Protein AF-A0A154MPA8-F1 (afdb_monomer)

Solvent-accessible surface area (backbone atoms only — not comparable to full-atom values): 5097 Å² total; per-residue (Å²): 128,69,65,65,57,51,54,50,48,52,53,49,54,56,51,61,66,25,43,38,98,86,71,44,73,29,69,67,56,36,70,68,33,49,51,33,40,55,52,22,18,53,53,37,10,68,53,54,75,49,53,56,69,56,24,42,48,52,49,48,53,49,16,59,75,67,76,41,56,54,41,62,49,15,47,34,35,68,72,62,77,47,85,65,71,61,90,72,78,87,128

Organism: NCBI:txid546365

Structure (mmCIF, N/CA/C/O backbone):
data_AF-A0A154MPA8-F1
#
_entry.id   AF-A0A154MPA8-F1
#
loop_
_atom_site.group_PDB
_atom_site.id
_atom_site.type_symbol
_atom_site.label_atom_id
_atom_site.label_alt_id
_atom_site.label_comp_id
_atom_site.label_asym_id
_atom_site.label_entity_id
_atom_site.label_seq_id
_atom_site.pdbx_PDB_ins_code
_atom_site.Cartn_x
_atom_site.Cartn_y
_atom_site.Cartn_z
_atom_site.occupancy
_atom_site.B_iso_or_equiv
_atom_site.auth_seq_id
_atom_site.auth_comp_id
_atom_site.auth_asym_id
_atom_site.auth_atom_id
_atom_site.pdbx_PDB_model_num
ATOM 1 N N . MET A 1 1 ? 11.876 19.237 -35.229 1.00 51.47 1 MET A N 1
ATOM 2 C CA . MET A 1 1 ? 11.184 18.099 -34.582 1.00 51.47 1 MET A CA 1
ATOM 3 C C . MET A 1 1 ? 11.586 18.007 -33.104 1.00 51.47 1 MET A C 1
ATOM 5 O O . MET A 1 1 ? 12.418 17.185 -32.752 1.00 51.47 1 MET A O 1
ATOM 9 N N . ALA A 1 2 ? 11.050 18.872 -32.235 1.00 65.19 2 ALA A N 1
ATOM 10 C CA . ALA A 1 2 ? 11.427 18.923 -30.810 1.00 65.19 2 ALA A CA 1
ATOM 11 C C . ALA A 1 2 ? 10.724 17.854 -29.940 1.00 65.19 2 ALA A C 1
ATOM 13 O O . ALA A 1 2 ? 11.242 17.463 -28.897 1.00 65.19 2 ALA A O 1
ATOM 14 N N . PHE A 1 3 ? 9.579 17.328 -30.393 1.00 61.03 3 PHE A N 1
ATOM 15 C CA . PHE A 1 3 ? 8.787 16.343 -29.646 1.00 61.03 3 PHE A CA 1
ATOM 16 C C . PHE A 1 3 ? 9.492 14.991 -29.458 1.00 61.03 3 PHE A C 1
ATOM 18 O O . PHE A 1 3 ? 9.421 14.417 -28.376 1.00 61.03 3 PHE A O 1
ATOM 25 N N . ALA A 1 4 ? 10.226 14.506 -30.466 1.00 75.06 4 ALA A N 1
ATOM 26 C CA . ALA A 1 4 ? 10.927 13.221 -30.383 1.00 75.06 4 ALA A CA 1
ATOM 27 C C . ALA A 1 4 ? 12.056 13.232 -29.336 1.00 75.06 4 ALA A C 1
ATOM 29 O O . ALA A 1 4 ? 12.257 12.252 -28.626 1.00 75.06 4 ALA A O 1
ATOM 30 N N . GLN A 1 5 ? 12.761 14.358 -29.190 1.00 66.94 5 GLN A N 1
ATOM 31 C CA . GLN A 1 5 ? 13.811 14.500 -28.179 1.00 66.94 5 GLN A CA 1
ATOM 32 C C . GLN A 1 5 ? 13.246 14.628 -26.766 1.00 66.94 5 GLN A C 1
ATOM 34 O O . GLN A 1 5 ? 13.859 14.129 -25.828 1.00 66.94 5 GLN A O 1
ATOM 39 N N . LEU A 1 6 ? 12.087 15.273 -26.604 1.00 74.25 6 LEU A N 1
ATOM 40 C CA . LEU A 1 6 ? 11.435 15.365 -25.301 1.00 74.25 6 LEU A CA 1
ATOM 41 C C . LEU A 1 6 ? 10.910 13.995 -24.856 1.00 74.25 6 LEU A C 1
ATOM 43 O O . LEU A 1 6 ? 11.147 13.601 -23.721 1.00 74.25 6 LEU A O 1
ATOM 47 N N . ALA A 1 7 ? 10.287 13.238 -25.765 1.00 74.62 7 ALA A N 1
ATOM 48 C CA . ALA A 1 7 ? 9.849 11.869 -25.496 1.00 74.62 7 ALA A CA 1
ATOM 49 C C . ALA A 1 7 ? 11.027 10.943 -25.149 1.00 74.62 7 ALA A C 1
ATOM 51 O O . ALA A 1 7 ? 10.943 10.187 -24.187 1.00 74.62 7 ALA A O 1
ATOM 52 N N . LEU A 1 8 ? 12.149 11.049 -25.872 1.00 74.88 8 LEU A N 1
ATOM 53 C CA . LEU A 1 8 ? 13.361 10.281 -25.578 1.00 74.88 8 LEU A CA 1
ATOM 54 C C . LEU A 1 8 ? 13.978 10.671 -24.229 1.00 74.88 8 LEU A C 1
ATOM 56 O O . LEU A 1 8 ? 14.417 9.798 -23.493 1.00 74.88 8 LEU A O 1
ATOM 60 N N . ARG A 1 9 ? 13.993 11.963 -23.881 1.00 74.06 9 ARG A N 1
ATOM 61 C CA . ARG A 1 9 ? 14.481 12.420 -22.573 1.00 74.06 9 ARG A CA 1
ATOM 62 C C . ARG A 1 9 ? 13.593 11.943 -21.437 1.00 74.06 9 ARG A C 1
ATOM 64 O O . ARG A 1 9 ? 14.139 11.456 -20.466 1.00 74.06 9 ARG A O 1
ATOM 71 N N . MET A 1 10 ? 12.269 12.009 -21.579 1.00 73.25 10 MET A N 1
ATOM 72 C CA . MET A 1 10 ? 11.348 11.469 -20.574 1.00 73.25 10 MET A CA 1
ATOM 73 C C . MET A 1 10 ? 11.526 9.960 -20.410 1.00 73.25 10 MET A C 1
ATOM 75 O O . MET A 1 10 ? 11.592 9.476 -19.290 1.00 73.25 10 MET A O 1
ATOM 79 N N . LEU A 1 11 ? 11.688 9.226 -21.513 1.00 74.38 11 LEU A N 1
ATOM 80 C CA . LEU A 1 11 ? 11.961 7.793 -21.465 1.00 74.38 11 LEU A CA 1
ATOM 81 C C . LEU A 1 11 ? 13.299 7.493 -20.763 1.00 74.38 11 LEU A C 1
ATOM 83 O O . LEU A 1 11 ? 13.372 6.587 -19.942 1.00 74.38 11 LEU A O 1
ATOM 87 N N . LEU A 1 12 ? 14.352 8.265 -21.044 1.00 70.19 12 LEU A N 1
ATOM 88 C CA . LEU A 1 12 ? 15.670 8.094 -20.425 1.00 70.19 12 LEU A CA 1
ATOM 89 C C . LEU A 1 12 ? 15.709 8.516 -18.947 1.00 70.19 12 LEU A C 1
ATOM 91 O O . LEU A 1 12 ? 16.376 7.841 -18.170 1.00 70.19 12 LEU A O 1
ATOM 95 N N . ASP A 1 13 ? 14.996 9.572 -18.550 1.00 67.38 13 ASP A N 1
ATOM 96 C CA . ASP A 1 13 ? 14.873 10.004 -17.146 1.00 67.38 13 ASP A CA 1
ATOM 97 C C . ASP A 1 13 ? 14.084 8.975 -16.324 1.00 67.38 13 ASP A C 1
ATOM 99 O O . ASP A 1 13 ? 14.494 8.600 -15.225 1.00 67.38 13 ASP A O 1
ATOM 103 N N . GLU A 1 14 ? 13.003 8.434 -16.899 1.00 63.84 14 GLU A N 1
ATOM 104 C CA . GLU A 1 14 ? 12.266 7.299 -16.335 1.00 63.84 14 GLU A CA 1
ATOM 105 C C . GLU A 1 14 ? 13.194 6.087 -16.157 1.00 63.84 14 GLU A C 1
ATOM 107 O O . GLU A 1 14 ? 13.214 5.480 -15.089 1.00 63.84 14 GLU A O 1
ATOM 112 N N . HIS A 1 15 ? 14.026 5.757 -17.155 1.00 58.06 15 HIS A N 1
ATOM 113 C CA . HIS A 1 15 ? 14.995 4.657 -17.062 1.00 58.06 15 HIS A CA 1
ATOM 114 C C . HIS A 1 15 ? 16.132 4.915 -16.066 1.00 58.06 15 HIS A C 1
ATOM 116 O O . HIS A 1 15 ? 16.592 3.974 -15.417 1.00 58.06 15 HIS A O 1
ATOM 122 N N . ALA A 1 16 ? 16.571 6.163 -15.894 1.00 60.69 16 ALA A N 1
ATOM 123 C CA . ALA A 1 16 ? 17.587 6.526 -14.909 1.00 60.69 16 ALA A CA 1
ATOM 124 C C . ALA A 1 16 ? 17.095 6.292 -13.469 1.00 60.69 16 ALA A C 1
ATOM 126 O O . ALA A 1 16 ? 17.882 5.910 -12.603 1.00 60.69 16 ALA A O 1
ATOM 127 N N . GLY A 1 17 ? 15.785 6.417 -13.221 1.00 58.69 17 GLY A N 1
ATOM 128 C CA . GLY A 1 17 ? 15.148 6.036 -11.954 1.00 58.69 17 GLY A CA 1
ATOM 129 C C . GLY A 1 17 ? 15.001 4.522 -11.728 1.00 58.69 17 GLY A C 1
ATOM 130 O O . GLY A 1 17 ? 14.721 4.091 -10.604 1.00 58.69 17 GLY A O 1
ATOM 131 N N . MET A 1 18 ? 15.206 3.706 -12.771 1.00 59.75 18 MET A N 1
ATOM 132 C CA . MET A 1 18 ? 15.071 2.243 -12.751 1.00 59.75 18 MET A CA 1
ATOM 133 C C . MET A 1 18 ? 16.387 1.506 -12.480 1.00 59.75 18 MET A C 1
ATOM 135 O O . MET A 1 18 ? 16.398 0.282 -12.557 1.00 59.75 18 MET A O 1
ATOM 139 N N . LEU A 1 19 ? 17.490 2.189 -12.170 1.00 55.97 19 LEU A N 1
ATOM 140 C CA . LEU A 1 19 ? 18.765 1.552 -11.830 1.00 55.97 19 LEU A CA 1
ATOM 141 C C . LEU A 1 19 ? 19.032 1.691 -10.327 1.00 55.97 19 LEU A C 1
ATOM 143 O O . LEU A 1 19 ? 18.956 2.777 -9.755 1.00 55.97 19 LEU A O 1
ATOM 147 N N . SER A 1 20 ? 19.334 0.574 -9.673 1.00 61.16 20 SER A N 1
ATOM 148 C CA . SER A 1 20 ? 19.956 0.576 -8.350 1.00 61.16 20 SER A CA 1
ATOM 149 C C . SER A 1 20 ? 21.352 1.213 -8.437 1.00 61.16 20 SER A C 1
ATOM 151 O O . SER A 1 20 ? 21.944 1.215 -9.518 1.00 61.16 20 SER A O 1
ATOM 153 N N . PRO A 1 21 ? 21.919 1.719 -7.324 1.00 61.50 21 PRO A N 1
ATOM 154 C CA . PRO A 1 21 ? 23.265 2.310 -7.310 1.00 61.50 21 PRO A CA 1
ATOM 155 C C . PRO A 1 21 ? 24.353 1.379 -7.877 1.00 61.50 21 PRO A C 1
ATOM 157 O O . PRO A 1 21 ? 25.346 1.859 -8.410 1.00 61.50 21 PRO A O 1
ATOM 160 N N . ASP A 1 22 ? 24.117 0.065 -7.847 1.00 69.06 22 ASP A N 1
ATOM 161 C CA . ASP A 1 22 ? 25.012 -0.965 -8.386 1.00 69.06 22 ASP A CA 1
ATOM 162 C C . ASP A 1 22 ? 24.762 -1.297 -9.876 1.00 69.06 22 ASP A C 1
ATOM 164 O O . ASP A 1 22 ? 25.259 -2.297 -10.390 1.00 69.06 22 ASP A O 1
ATOM 168 N N . GLY A 1 23 ? 23.950 -0.508 -10.588 1.00 61.72 23 GLY A N 1
ATOM 169 C CA . GLY A 1 23 ? 23.664 -0.687 -12.020 1.00 61.72 23 GLY A CA 1
ATOM 170 C C . GLY A 1 23 ? 22.693 -1.826 -12.358 1.00 61.72 23 GLY A C 1
ATOM 171 O O . GLY A 1 23 ? 22.393 -2.054 -13.529 1.00 61.72 23 GLY A O 1
ATOM 172 N N . ALA A 1 24 ? 22.170 -2.535 -11.356 1.00 64.00 24 ALA A N 1
ATOM 173 C CA . ALA A 1 24 ? 21.116 -3.524 -11.549 1.00 64.00 24 ALA A CA 1
ATOM 174 C C . ALA A 1 24 ? 19.753 -2.840 -11.768 1.00 64.00 24 ALA A C 1
ATOM 176 O O . ALA A 1 24 ? 19.485 -1.814 -11.136 1.00 64.00 24 ALA A O 1
ATOM 177 N N . PRO A 1 25 ? 18.851 -3.408 -12.589 1.00 62.22 25 PRO A N 1
ATOM 178 C CA . PRO A 1 25 ? 17.482 -2.928 -12.677 1.00 62.22 25 PRO A CA 1
ATOM 179 C C . PRO A 1 25 ? 16.842 -2.949 -11.288 1.00 62.22 25 PRO A C 1
ATOM 181 O O . PRO A 1 25 ? 16.766 -3.989 -10.631 1.00 62.22 25 PRO A O 1
ATOM 184 N N . ARG A 1 26 ? 16.361 -1.800 -10.832 1.00 63.25 26 ARG A N 1
ATOM 185 C CA . ARG A 1 26 ? 15.541 -1.657 -9.641 1.00 63.25 26 ARG A CA 1
ATOM 186 C C . ARG A 1 26 ? 14.175 -2.245 -9.966 1.00 63.25 26 ARG A C 1
ATOM 188 O O . ARG A 1 26 ? 13.267 -1.541 -10.395 1.00 63.25 26 ARG A O 1
ATOM 195 N N . ILE A 1 27 ? 14.054 -3.559 -9.786 1.00 63.72 27 ILE A N 1
ATOM 196 C CA . ILE A 1 27 ? 12.843 -4.336 -10.084 1.00 63.72 27 ILE A CA 1
ATOM 197 C C . ILE A 1 27 ? 11.607 -3.681 -9.439 1.00 63.72 27 ILE A C 1
ATOM 199 O O . ILE A 1 27 ? 10.564 -3.574 -10.078 1.00 63.72 27 ILE A O 1
ATOM 203 N N .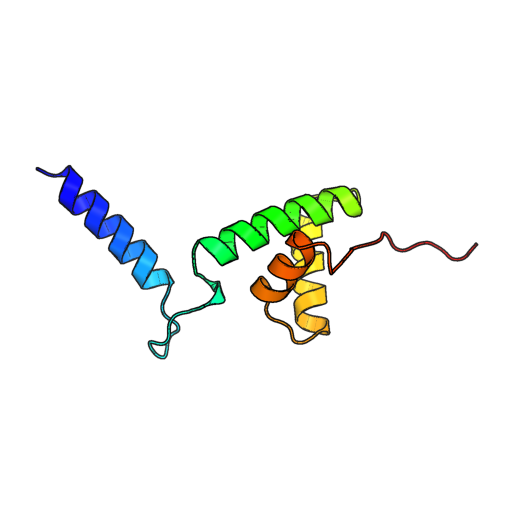 ASP A 1 28 ? 11.756 -3.136 -8.228 1.00 64.62 28 ASP A N 1
ATOM 204 C CA . ASP A 1 28 ? 10.695 -2.432 -7.493 1.00 64.62 28 ASP A CA 1
ATOM 205 C C . ASP A 1 28 ? 10.240 -1.100 -8.113 1.00 64.62 28 ASP A C 1
ATOM 207 O O . ASP A 1 28 ? 9.140 -0.635 -7.825 1.00 64.62 28 ASP A O 1
ATOM 211 N N . ALA A 1 29 ? 11.072 -0.467 -8.942 1.00 62.94 29 ALA A N 1
ATOM 212 C CA . ALA A 1 29 ? 10.769 0.808 -9.593 1.00 62.94 29 ALA A CA 1
ATOM 213 C C . ALA A 1 29 ? 10.201 0.639 -11.007 1.00 62.94 29 ALA A C 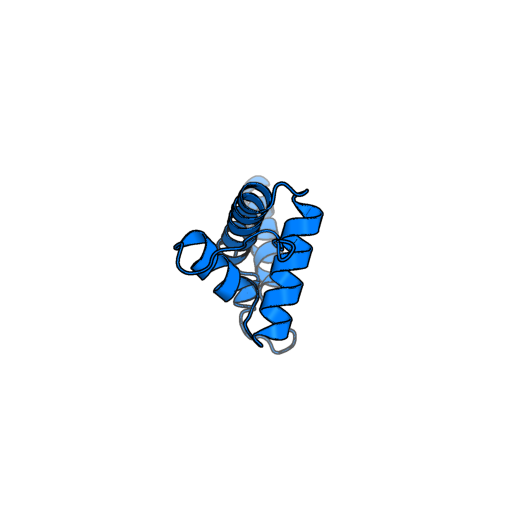1
ATOM 215 O O . ALA A 1 29 ? 9.915 1.632 -11.673 1.00 62.94 29 ALA A O 1
ATOM 216 N N . LEU A 1 30 ? 10.016 -0.599 -11.478 1.00 69.44 30 LEU A N 1
ATOM 217 C CA . LEU A 1 30 ? 9.388 -0.824 -12.774 1.00 69.44 30 LEU A CA 1
ATOM 218 C C . LEU A 1 30 ? 7.953 -0.258 -12.766 1.00 69.44 30 LEU A C 1
ATOM 220 O O . LEU A 1 30 ? 7.229 -0.448 -11.780 1.00 69.44 30 LEU A O 1
ATOM 224 N N . PRO A 1 31 ? 7.493 0.368 -13.867 1.00 73.56 31 PRO A N 1
ATOM 225 C CA . PRO A 1 31 ? 6.180 1.015 -13.927 1.00 73.56 31 PRO A CA 1
ATOM 226 C C . PRO A 1 31 ? 5.015 0.110 -13.503 1.00 73.56 31 PRO A C 1
ATOM 228 O O . PRO A 1 31 ? 4.097 0.555 -12.818 1.00 73.56 31 PRO A O 1
ATOM 231 N N . LEU A 1 32 ? 5.077 -1.183 -13.847 1.00 76.12 32 LEU A N 1
ATOM 232 C CA . LEU A 1 32 ? 4.067 -2.171 -13.457 1.00 76.12 32 LEU A CA 1
ATOM 233 C C . LEU A 1 32 ? 4.027 -2.423 -11.943 1.00 76.12 32 LEU A C 1
ATOM 235 O O . LEU A 1 32 ? 2.939 -2.505 -11.377 1.00 76.12 32 LEU A O 1
ATOM 239 N N . HIS A 1 33 ? 5.179 -2.500 -11.273 1.00 78.12 33 HIS A N 1
ATOM 240 C CA . HIS A 1 33 ? 5.229 -2.672 -9.819 1.00 78.12 33 HIS A CA 1
ATOM 241 C C . HIS A 1 33 ? 4.716 -1.422 -9.104 1.00 78.12 33 HIS A C 1
ATOM 243 O O . HIS A 1 33 ? 3.906 -1.531 -8.184 1.00 78.12 33 HIS A O 1
ATOM 249 N N . SER A 1 34 ? 5.093 -0.232 -9.579 1.00 82.94 34 SER A N 1
ATOM 250 C CA . SER A 1 34 ? 4.562 1.034 -9.058 1.00 82.94 34 SER A CA 1
ATOM 251 C C . SER A 1 34 ? 3.033 1.114 -9.203 1.00 82.94 34 SER A C 1
ATOM 253 O O . SER A 1 34 ? 2.324 1.424 -8.237 1.00 82.94 34 SER A O 1
ATOM 255 N N . ALA A 1 35 ? 2.499 0.718 -10.365 1.00 88.44 35 ALA A N 1
ATOM 256 C CA . ALA A 1 35 ? 1.059 0.641 -10.609 1.00 88.44 35 ALA A CA 1
ATOM 257 C C . ALA A 1 35 ? 0.358 -0.359 -9.672 1.00 88.44 35 ALA A C 1
ATOM 259 O O . ALA A 1 35 ? -0.681 -0.038 -9.089 1.00 88.44 35 ALA A O 1
ATOM 260 N N . GLN A 1 36 ? 0.939 -1.544 -9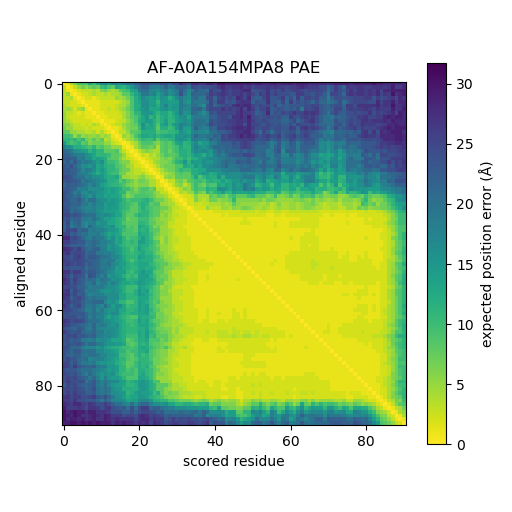.461 1.00 94.44 36 GLN A N 1
ATOM 261 C CA . GLN A 1 36 ? 0.402 -2.539 -8.528 1.00 94.44 36 GLN A CA 1
ATOM 262 C C . GLN A 1 36 ? 0.425 -2.052 -7.079 1.00 94.44 36 GLN A C 1
ATOM 264 O O . GLN A 1 36 ? -0.532 -2.296 -6.350 1.00 94.44 36 GLN A O 1
ATOM 269 N N . VAL A 1 37 ? 1.459 -1.322 -6.651 1.00 96.00 37 VAL A N 1
ATOM 270 C CA . VAL A 1 37 ? 1.507 -0.718 -5.308 1.00 96.00 37 VAL A CA 1
ATOM 271 C C . VAL A 1 37 ? 0.368 0.283 -5.123 1.00 96.00 37 VAL A C 1
ATOM 273 O O . VAL A 1 37 ? -0.290 0.272 -4.081 1.00 96.00 37 VAL A O 1
ATOM 276 N N . HIS A 1 38 ? 0.076 1.112 -6.127 1.00 95.75 38 HIS A N 1
ATOM 277 C CA . HIS A 1 38 ? -1.060 2.039 -6.078 1.00 95.75 38 HIS A CA 1
ATOM 278 C C . HIS A 1 38 ? -2.407 1.302 -6.054 1.00 95.75 38 HIS A C 1
ATOM 280 O O . HIS A 1 38 ? -3.272 1.623 -5.236 1.00 95.75 38 HIS A O 1
ATOM 286 N N . GLN A 1 39 ? -2.574 0.263 -6.875 1.00 97.56 39 GLN A N 1
ATOM 287 C CA . GLN A 1 39 ? -3.795 -0.544 -6.899 1.00 97.56 39 GLN A CA 1
ATOM 288 C C . GLN A 1 39 ? -4.022 -1.281 -5.573 1.00 97.56 39 GLN A C 1
ATOM 290 O O . GLN A 1 39 ? -5.112 -1.214 -5.002 1.00 97.56 39 GLN A O 1
ATOM 295 N N . ALA A 1 40 ? -2.987 -1.939 -5.050 1.00 98.38 40 ALA A N 1
ATOM 296 C CA . ALA A 1 40 ? -3.026 -2.605 -3.756 1.00 98.38 40 ALA A CA 1
ATOM 297 C C . ALA A 1 40 ? -3.362 -1.616 -2.637 1.00 98.38 40 ALA A C 1
ATOM 299 O O . ALA A 1 40 ? -4.178 -1.932 -1.777 1.00 98.38 40 ALA A O 1
ATOM 300 N N . THR A 1 41 ? -2.802 -0.402 -2.674 1.00 98.19 41 THR A N 1
ATOM 301 C CA . THR A 1 41 ? -3.117 0.658 -1.702 1.00 98.19 41 THR A CA 1
ATOM 302 C C . THR A 1 41 ? -4.609 0.993 -1.709 1.00 98.19 41 THR A C 1
ATOM 304 O O . THR A 1 41 ? -5.225 1.044 -0.644 1.00 98.19 41 THR A O 1
ATOM 307 N N . GLY A 1 42 ? -5.221 1.144 -2.888 1.00 97.69 42 GLY A N 1
ATOM 308 C CA . GLY A 1 42 ? -6.668 1.348 -3.012 1.00 97.69 42 GLY A CA 1
ATOM 309 C C . GLY A 1 42 ? -7.485 0.162 -2.486 1.00 97.69 42 GLY A C 1
ATOM 310 O O . GLY A 1 42 ? -8.449 0.349 -1.745 1.00 97.69 42 GLY A O 1
ATOM 311 N N . MET A 1 43 ? -7.070 -1.070 -2.799 1.00 98.31 43 MET A N 1
ATOM 312 C CA . MET A 1 43 ? -7.735 -2.283 -2.306 1.00 98.31 43 MET A CA 1
ATOM 313 C C . MET A 1 43 ? -7.669 -2.406 -0.782 1.00 98.31 43 MET A C 1
ATOM 315 O O . MET A 1 43 ? -8.669 -2.755 -0.160 1.00 98.31 4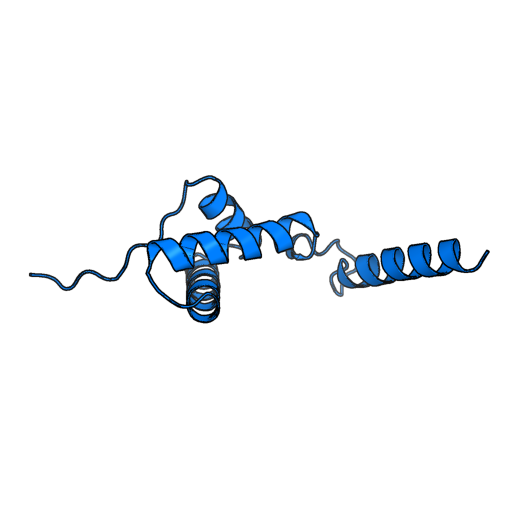3 MET A O 1
ATOM 319 N N . VAL A 1 44 ? -6.519 -2.115 -0.174 1.00 98.12 44 VAL A N 1
ATOM 320 C CA . VAL A 1 44 ? -6.334 -2.168 1.285 1.00 98.12 44 VAL A CA 1
ATOM 321 C C . VAL A 1 44 ? -7.101 -1.047 1.976 1.00 98.12 44 VAL A C 1
ATOM 323 O O . VAL A 1 44 ? -7.739 -1.296 2.995 1.00 98.12 44 VAL A O 1
ATOM 326 N N . SER A 1 45 ? -7.113 0.157 1.400 1.00 97.94 45 SER A N 1
ATOM 327 C CA . SER A 1 45 ? -7.931 1.273 1.890 1.00 97.94 45 SER A CA 1
ATOM 328 C C . SER A 1 45 ? -9.409 0.884 1.962 1.00 97.94 45 SER A C 1
ATOM 330 O O . SER A 1 45 ? -10.025 1.043 3.014 1.00 97.94 45 SER A O 1
ATOM 332 N N . ALA A 1 46 ? -9.948 0.265 0.907 1.00 96.81 46 ALA A N 1
ATOM 333 C CA . ALA A 1 46 ? -11.325 -0.223 0.895 1.00 96.81 46 ALA A CA 1
ATOM 334 C C . ALA A 1 46 ? -11.572 -1.381 1.883 1.00 96.81 46 ALA A C 1
ATOM 336 O O . ALA A 1 46 ? -12.630 -1.439 2.500 1.00 96.81 46 ALA A O 1
ATOM 337 N N . GLN A 1 47 ? -10.610 -2.296 2.051 1.00 95.88 47 GLN A N 1
ATOM 338 C CA . GLN A 1 47 ? -10.725 -3.430 2.981 1.00 95.88 47 GLN A CA 1
ATOM 339 C C . GLN A 1 47 ? -10.735 -2.998 4.452 1.00 95.88 47 GLN A C 1
ATOM 341 O O . GLN A 1 47 ? -11.425 -3.608 5.265 1.00 95.88 47 GLN A O 1
ATOM 346 N N . LEU A 1 48 ? -9.954 -1.973 4.793 1.00 95.62 48 LEU A N 1
ATOM 347 C CA . LEU A 1 48 ? -9.786 -1.500 6.167 1.00 95.62 48 LEU A CA 1
ATOM 348 C C . LEU A 1 48 ? -10.683 -0.306 6.518 1.00 95.62 48 LEU A C 1
ATOM 350 O O . LEU A 1 48 ? -10.833 -0.003 7.697 1.00 95.62 48 LEU A O 1
ATOM 354 N N . GLY A 1 49 ? -11.251 0.387 5.527 1.00 95.31 49 GLY A N 1
ATOM 355 C CA . GLY A 1 49 ? -12.009 1.622 5.746 1.00 95.31 49 GLY A CA 1
ATOM 356 C C . GLY A 1 49 ? -11.134 2.805 6.178 1.00 95.31 49 GLY A C 1
ATOM 357 O O . GLY A 1 49 ? -11.588 3.659 6.932 1.00 95.31 49 GLY A O 1
ATOM 358 N N . VAL A 1 50 ? -9.875 2.851 5.728 1.00 96.69 50 VAL A N 1
ATOM 359 C CA . VAL A 1 50 ? -8.882 3.877 6.113 1.00 96.69 50 VAL A CA 1
ATOM 360 C C . VAL A 1 50 ? -8.414 4.692 4.912 1.00 96.69 50 VAL A C 1
ATOM 362 O O . VAL A 1 50 ? -8.673 4.334 3.762 1.00 96.69 50 VAL A O 1
ATOM 365 N N . SER A 1 51 ? -7.682 5.780 5.158 1.00 96.94 51 SER A N 1
ATOM 366 C CA . SER A 1 51 ? -7.122 6.599 4.082 1.00 96.94 51 SER A CA 1
ATOM 367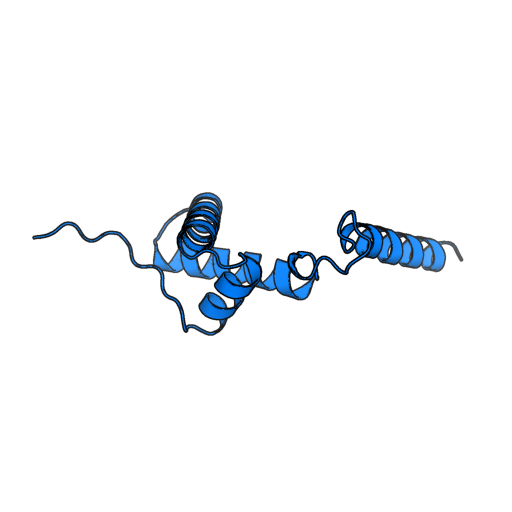 C C . SER A 1 51 ? -6.109 5.820 3.228 1.00 96.94 51 SER A C 1
ATOM 369 O O . SER A 1 51 ? -5.449 4.894 3.702 1.00 96.94 51 SER A O 1
ATOM 371 N N . ALA A 1 52 ? -5.917 6.223 1.968 1.00 95.25 52 ALA A N 1
ATOM 372 C CA . ALA A 1 52 ? -4.886 5.631 1.107 1.00 95.25 52 ALA A CA 1
ATOM 373 C C . ALA A 1 52 ? -3.469 5.776 1.701 1.00 95.25 52 ALA A C 1
ATOM 375 O O . ALA A 1 52 ? -2.627 4.896 1.529 1.00 95.25 52 ALA A O 1
ATOM 376 N N . ARG A 1 53 ? -3.211 6.863 2.443 1.00 96.25 53 ARG A N 1
ATOM 377 C CA . ARG A 1 53 ? -1.942 7.075 3.151 1.00 96.25 53 ARG A CA 1
ATOM 378 C C . ARG A 1 53 ? -1.725 6.009 4.223 1.00 96.25 53 ARG A C 1
ATOM 380 O O . ARG A 1 53 ? -0.645 5.422 4.273 1.00 96.25 53 ARG A O 1
ATOM 387 N N . ASP A 1 54 ? -2.742 5.749 5.040 1.00 95.94 54 ASP A N 1
ATOM 388 C CA . ASP A 1 54 ? -2.663 4.758 6.117 1.00 95.94 54 ASP A CA 1
ATOM 389 C C . ASP A 1 54 ? -2.600 3.338 5.550 1.00 95.94 54 ASP A C 1
ATOM 391 O O . ASP A 1 54 ? -1.790 2.533 5.998 1.00 95.94 54 ASP A O 1
ATOM 395 N N . ALA A 1 55 ? -3.350 3.054 4.484 1.00 97.69 55 ALA A N 1
ATOM 396 C CA . ALA A 1 55 ? -3.280 1.783 3.768 1.00 97.69 55 ALA A CA 1
ATOM 397 C C . ALA A 1 55 ? -1.878 1.505 3.195 1.00 97.69 55 ALA A C 1
ATOM 399 O O . ALA A 1 55 ? -1.359 0.395 3.331 1.00 97.69 55 ALA A O 1
ATOM 400 N N . LEU A 1 56 ? -1.226 2.510 2.596 1.00 96.81 56 LEU A N 1
ATOM 401 C CA . LEU A 1 56 ? 0.153 2.386 2.114 1.00 96.81 56 LEU A CA 1
ATOM 402 C C . LEU A 1 56 ? 1.137 2.174 3.272 1.00 96.81 56 LEU A C 1
ATOM 404 O O . LEU A 1 56 ? 2.087 1.398 3.140 1.00 96.81 56 LEU A O 1
ATOM 408 N N . ALA A 1 57 ? 0.917 2.836 4.410 1.00 96.75 57 ALA A N 1
ATOM 409 C CA . ALA A 1 57 ? 1.708 2.607 5.615 1.00 96.75 57 ALA A CA 1
ATOM 410 C C . ALA A 1 57 ? 1.539 1.166 6.125 1.00 96.75 57 ALA A C 1
ATOM 412 O O . ALA A 1 57 ? 2.540 0.510 6.407 1.00 96.75 57 ALA A O 1
ATOM 413 N N . SER A 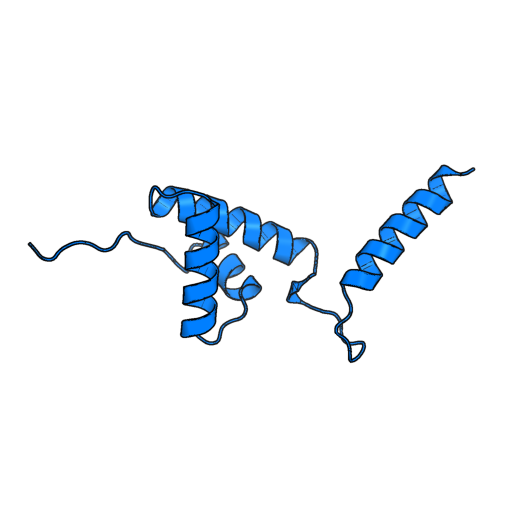1 58 ? 0.315 0.630 6.150 1.00 97.38 58 SER A N 1
ATOM 414 C CA . SER A 1 58 ? 0.047 -0.768 6.514 1.00 97.38 58 SER A CA 1
ATOM 415 C C . SER A 1 58 ? 0.696 -1.763 5.550 1.00 97.38 58 SER A C 1
ATOM 417 O O . SER A 1 58 ? 1.283 -2.748 5.997 1.00 97.38 58 SER A O 1
ATOM 419 N N . LEU A 1 59 ? 0.648 -1.507 4.238 1.00 97.25 59 LEU A N 1
ATOM 420 C CA . LEU A 1 59 ? 1.344 -2.323 3.236 1.00 97.25 59 LEU A CA 1
ATOM 421 C C . LEU A 1 59 ? 2.856 -2.344 3.482 1.00 97.25 59 LEU A C 1
ATOM 423 O O . LEU A 1 59 ? 3.457 -3.415 3.486 1.00 97.25 59 LEU A O 1
ATOM 427 N N . ARG A 1 60 ? 3.471 -1.182 3.731 1.00 96.75 60 ARG A N 1
ATOM 428 C CA . ARG A 1 60 ? 4.907 -1.079 4.041 1.00 96.75 60 ARG A CA 1
ATOM 429 C C . ARG A 1 60 ? 5.270 -1.787 5.341 1.00 96.75 60 ARG A C 1
ATOM 431 O O . ARG A 1 60 ? 6.249 -2.524 5.365 1.00 96.75 60 ARG A O 1
ATOM 438 N N . ALA A 1 61 ? 4.475 -1.592 6.390 1.00 96.62 61 ALA A N 1
ATOM 439 C CA . ALA A 1 61 ? 4.692 -2.230 7.683 1.00 96.62 61 ALA A CA 1
ATOM 440 C C . ALA A 1 61 ? 4.638 -3.759 7.567 1.00 96.62 61 ALA A C 1
ATOM 442 O O . ALA A 1 61 ? 5.524 -4.447 8.068 1.00 96.62 61 ALA A O 1
ATOM 443 N N . ARG A 1 62 ? 3.645 -4.292 6.845 1.00 96.94 62 ARG A N 1
ATOM 444 C CA . ARG A 1 62 ? 3.513 -5.734 6.617 1.00 96.94 62 ARG A CA 1
ATOM 445 C C . ARG A 1 62 ? 4.633 -6.291 5.743 1.00 96.94 62 ARG A C 1
ATOM 447 O O . ARG A 1 62 ? 5.206 -7.312 6.095 1.00 96.94 62 ARG A O 1
ATOM 454 N N . ALA A 1 63 ? 4.976 -5.612 4.648 1.00 95.88 63 ALA A N 1
ATOM 455 C CA . ALA A 1 63 ? 6.087 -6.002 3.779 1.00 95.88 63 ALA A CA 1
ATOM 456 C C . ALA A 1 63 ? 7.402 -6.100 4.570 1.00 95.88 63 ALA A C 1
ATOM 458 O O . ALA A 1 63 ? 8.120 -7.091 4.466 1.00 95.88 63 ALA A O 1
ATOM 459 N N . PHE A 1 64 ? 7.667 -5.112 5.429 1.00 92.62 64 PHE A N 1
ATOM 460 C CA . PHE A 1 64 ? 8.820 -5.118 6.322 1.00 92.62 64 PHE A CA 1
ATOM 461 C C . PHE A 1 64 ? 8.780 -6.280 7.325 1.00 92.62 64 PHE A C 1
ATOM 463 O O . PHE A 1 64 ? 9.754 -7.022 7.434 1.00 92.62 64 PHE A O 1
ATOM 470 N N . ALA A 1 65 ? 7.654 -6.474 8.019 1.00 95.44 65 ALA A N 1
ATOM 471 C CA . ALA A 1 65 ? 7.493 -7.546 9.003 1.00 95.44 65 ALA A CA 1
ATOM 472 C C . ALA A 1 65 ? 7.641 -8.950 8.388 1.00 95.44 65 ALA A C 1
ATOM 474 O O . ALA A 1 65 ? 8.195 -9.844 9.021 1.00 95.44 65 ALA A O 1
ATOM 475 N N . GLU A 1 66 ? 7.182 -9.135 7.148 1.00 95.38 66 GLU A N 1
ATOM 476 C CA . GLU A 1 66 ? 7.274 -10.395 6.400 1.00 95.38 66 GLU A CA 1
ATOM 477 C C . GLU A 1 66 ? 8.592 -10.544 5.617 1.00 95.38 66 GLU A C 1
ATOM 479 O O . GLU A 1 66 ? 8.752 -11.522 4.890 1.00 95.38 66 GLU A O 1
ATOM 484 N N . GLN A 1 67 ? 9.525 -9.585 5.720 1.00 94.69 67 GLN A N 1
ATOM 485 C CA . GLN A 1 67 ? 10.772 -9.543 4.932 1.00 94.69 67 GLN A CA 1
ATOM 486 C C . GLN A 1 67 ? 10.527 -9.724 3.421 1.00 94.69 67 GLN A C 1
ATOM 488 O O . GLN A 1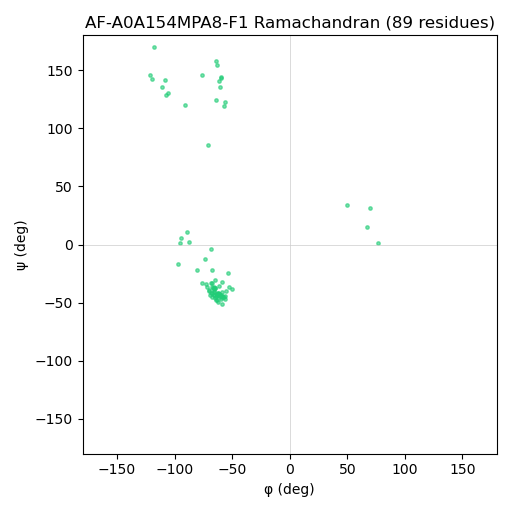 67 ? 11.324 -10.309 2.688 1.00 94.69 67 GLN A O 1
ATOM 493 N N . ARG A 1 68 ? 9.395 -9.202 2.942 1.00 92.62 68 ARG A N 1
ATOM 494 C CA . ARG A 1 68 ? 8.938 -9.280 1.556 1.00 92.62 68 ARG A CA 1
ATOM 495 C C . ARG A 1 68 ? 9.059 -7.905 0.914 1.00 92.62 68 ARG A C 1
ATOM 497 O O . ARG A 1 68 ? 8.743 -6.892 1.529 1.00 92.62 68 ARG A O 1
ATOM 504 N N . THR A 1 69 ? 9.450 -7.839 -0.356 1.00 93.75 69 THR A N 1
ATOM 505 C CA . THR A 1 69 ? 9.412 -6.567 -1.099 1.00 93.75 69 THR A CA 1
ATOM 506 C C . THR A 1 69 ? 7.980 -6.027 -1.157 1.00 93.75 69 THR A C 1
ATOM 508 O O . THR A 1 69 ? 7.040 -6.802 -1.373 1.00 93.75 69 THR A O 1
ATOM 511 N N . LEU A 1 70 ? 7.815 -4.706 -1.073 1.00 93.94 70 LEU A N 1
ATOM 512 C CA . LEU A 1 70 ? 6.506 -4.058 -1.197 1.00 93.94 70 LEU A CA 1
ATOM 513 C C . LEU A 1 70 ? 5.798 -4.432 -2.510 1.00 93.94 70 LEU A C 1
ATOM 515 O O . LEU A 1 70 ? 4.601 -4.702 -2.497 1.00 93.94 70 LEU A O 1
ATOM 519 N N . SER A 1 71 ? 6.550 -4.513 -3.609 1.00 92.75 71 SER A N 1
ATOM 520 C CA . SER A 1 71 ? 6.078 -4.897 -4.944 1.00 92.75 71 SER A CA 1
ATOM 521 C C . SER A 1 71 ? 5.447 -6.291 -4.951 1.00 92.75 71 SER A C 1
ATOM 523 O O . SER A 1 71 ? 4.294 -6.447 -5.346 1.00 92.75 71 SER A O 1
ATOM 525 N N . ASN A 1 72 ? 6.151 -7.298 -4.418 1.00 94.94 72 ASN A N 1
ATOM 526 C CA . ASN A 1 72 ? 5.607 -8.653 -4.306 1.00 94.94 72 ASN A CA 1
ATOM 527 C C . ASN A 1 72 ? 4.356 -8.698 -3.423 1.00 94.94 72 ASN A C 1
ATOM 529 O O . ASN A 1 72 ? 3.406 -9.398 -3.767 1.00 94.94 72 ASN A O 1
ATOM 533 N N . LEU A 1 73 ? 4.338 -7.991 -2.286 1.00 96.88 73 LEU A N 1
ATOM 534 C CA . LEU A 1 73 ? 3.154 -7.959 -1.423 1.00 96.88 73 LEU A CA 1
ATOM 535 C C . LEU A 1 73 ? 1.965 -7.313 -2.144 1.00 96.88 73 LEU A C 1
ATOM 537 O O . LEU A 1 73 ? 0.858 -7.845 -2.097 1.00 96.88 73 LEU A O 1
ATOM 541 N N . ALA A 1 74 ? 2.199 -6.204 -2.845 1.00 96.88 74 ALA A N 1
ATOM 542 C CA . ALA A 1 74 ? 1.184 -5.529 -3.641 1.00 96.88 74 ALA A CA 1
ATOM 543 C C . ALA A 1 74 ? 0.619 -6.444 -4.735 1.00 96.88 74 ALA A C 1
ATOM 545 O O . ALA A 1 74 ? -0.600 -6.548 -4.866 1.00 96.88 74 ALA A O 1
ATOM 546 N N . ALA A 1 75 ? 1.479 -7.175 -5.448 1.00 96.19 75 ALA A N 1
ATOM 547 C CA . ALA A 1 75 ? 1.060 -8.160 -6.441 1.00 96.19 75 ALA A CA 1
ATOM 548 C C . ALA A 1 75 ? 0.137 -9.230 -5.833 1.00 96.19 75 ALA A C 1
ATOM 550 O O . ALA A 1 75 ? -0.929 -9.493 -6.383 1.00 96.19 75 ALA A O 1
ATOM 551 N N . ALA A 1 76 ? 0.474 -9.781 -4.662 1.00 97.62 76 ALA A N 1
ATOM 552 C CA . ALA A 1 76 ? -0.375 -10.769 -3.984 1.00 97.62 76 ALA A CA 1
ATOM 553 C C . ALA A 1 76 ? -1.703 -10.192 -3.469 1.00 97.62 76 ALA A C 1
ATOM 555 O O . ALA A 1 76 ? -2.725 -10.879 -3.466 1.00 97.62 76 ALA A O 1
ATOM 556 N N . VAL A 1 77 ? -1.732 -8.923 -3.052 1.00 98.06 77 VAL A N 1
ATOM 557 C CA . VAL A 1 77 ? -2.987 -8.240 -2.699 1.00 98.06 77 VAL A CA 1
ATOM 558 C C . VAL A 1 77 ? -3.883 -8.089 -3.928 1.00 98.06 77 VAL A C 1
ATOM 560 O O . VAL A 1 77 ? -5.072 -8.419 -3.860 1.00 98.06 77 VAL A O 1
ATOM 563 N N . VAL A 1 78 ? -3.316 -7.644 -5.054 1.00 97.94 78 VAL A N 1
ATOM 564 C CA . VAL A 1 78 ? -4.023 -7.505 -6.338 1.00 97.94 78 VAL A CA 1
ATOM 565 C C . VAL A 1 78 ? -4.526 -8.863 -6.833 1.00 97.94 78 VAL A C 1
ATOM 567 O O . VAL A 1 78 ? -5.696 -8.982 -7.198 1.00 97.94 78 VAL A O 1
ATOM 570 N N . ALA A 1 79 ? -3.695 -9.905 -6.734 1.00 97.56 79 ALA A N 1
ATOM 571 C CA . ALA A 1 79 ? -4.041 -11.297 -7.031 1.00 97.56 79 ALA A CA 1
ATOM 572 C C . ALA A 1 79 ? -5.029 -11.917 -6.027 1.00 97.56 79 ALA A C 1
ATOM 574 O O . ALA A 1 79 ? -5.494 -13.035 -6.222 1.00 97.56 79 ALA A O 1
ATOM 575 N N . ARG A 1 80 ? -5.403 -11.178 -4.976 1.00 96.56 80 ARG A N 1
ATOM 576 C CA . ARG A 1 80 ? -6.344 -11.581 -3.924 1.00 96.56 80 ARG A CA 1
ATOM 577 C C . ARG A 1 80 ? -5.878 -12.719 -3.014 1.00 96.56 80 ARG A C 1
ATOM 579 O O . ARG A 1 80 ? -6.687 -13.233 -2.248 1.00 96.56 80 ARG A O 1
ATOM 586 N N . GLU A 1 81 ? -4.594 -13.027 -3.030 1.00 97.62 81 GLU A N 1
ATOM 587 C CA . GLU A 1 81 ? -3.953 -14.022 -2.169 1.00 97.62 81 GLU A CA 1
ATOM 588 C C . GLU A 1 81 ? -3.750 -13.489 -0.748 1.00 97.62 81 GLU A C 1
ATOM 590 O O . GLU A 1 81 ? -3.844 -14.229 0.228 1.00 97.62 81 GLU A O 1
ATOM 595 N N . VAL A 1 82 ? -3.510 -12.180 -0.623 1.00 97.38 82 VAL A N 1
ATOM 596 C CA . VAL A 1 82 ? -3.369 -11.496 0.665 1.00 97.38 82 VAL A CA 1
ATOM 597 C C . VAL A 1 82 ? -4.555 -10.564 0.902 1.00 97.38 82 VAL A C 1
ATOM 599 O O . VAL A 1 82 ? -4.986 -9.803 0.029 1.00 97.38 82 VAL A O 1
ATOM 602 N N . ARG A 1 83 ? -5.083 -10.615 2.126 1.00 94.69 83 ARG A N 1
ATOM 603 C CA . ARG A 1 83 ? -6.147 -9.742 2.625 1.00 94.69 83 ARG A CA 1
ATOM 604 C C . ARG A 1 83 ? -5.685 -8.985 3.857 1.00 94.69 83 ARG A C 1
ATOM 606 O O . ARG A 1 83 ? -4.914 -9.503 4.669 1.00 94.69 83 ARG A O 1
ATOM 613 N N . PHE A 1 84 ? -6.181 -7.765 3.977 1.00 95.19 84 PHE A N 1
ATOM 614 C CA . PHE A 1 84 ? -6.078 -6.945 5.168 1.00 95.19 84 PHE A CA 1
ATOM 615 C C . PHE A 1 84 ? -7.448 -6.944 5.837 1.00 95.19 84 PHE A C 1
ATOM 617 O O . PHE A 1 84 ? -8.464 -6.753 5.175 1.00 95.19 84 PHE A O 1
ATOM 624 N N . ALA A 1 85 ? -7.469 -7.213 7.136 1.00 90.50 85 ALA A N 1
ATOM 625 C CA . ALA A 1 85 ? -8.676 -7.162 7.941 1.00 90.50 85 ALA A CA 1
ATOM 626 C C . ALA A 1 85 ? -8.476 -6.116 9.040 1.00 90.50 85 ALA A C 1
ATOM 628 O O . ALA A 1 85 ? -7.359 -6.006 9.561 1.00 90.50 85 ALA A O 1
ATOM 629 N N . PRO A 1 86 ? -9.517 -5.344 9.390 1.00 79.62 86 PRO A N 1
ATOM 630 C CA . PRO A 1 86 ? -9.450 -4.484 10.557 1.00 79.62 86 PRO A CA 1
ATOM 631 C C . PRO A 1 86 ? -9.188 -5.345 11.795 1.00 79.62 86 PRO A C 1
ATOM 633 O O . PRO A 1 86 ? -9.670 -6.479 11.892 1.00 79.62 86 PRO A O 1
ATOM 636 N N . PHE A 1 87 ? -8.409 -4.811 12.735 1.00 67.06 87 PHE A N 1
ATOM 637 C CA . PHE A 1 87 ? -8.264 -5.438 14.041 1.00 67.06 87 PHE A CA 1
ATOM 638 C C . PHE A 1 87 ? -9.657 -5.560 14.666 1.00 67.06 87 PHE A C 1
ATOM 640 O O . PHE A 1 87 ? -10.360 -4.564 14.831 1.00 67.06 87 PHE A O 1
ATOM 647 N N . LYS A 1 88 ? -10.076 -6.793 14.950 1.00 57.56 88 LYS A N 1
ATOM 648 C CA . LYS A 1 88 ? -11.335 -7.074 15.631 1.00 57.56 88 LYS A CA 1
ATOM 649 C C . LYS A 1 88 ? -11.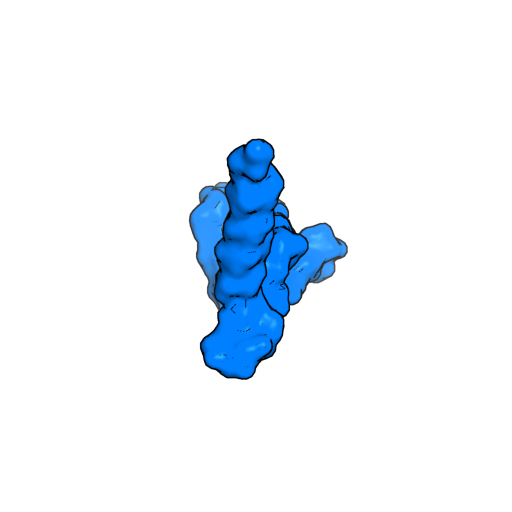035 -7.112 17.127 1.00 57.56 88 LYS A C 1
ATOM 651 O O . LYS A 1 88 ? -10.216 -7.930 17.541 1.00 57.56 88 LYS A O 1
ATOM 656 N N . GLU A 1 89 ? -11.665 -6.251 17.925 1.00 51.44 89 GLU A N 1
ATOM 657 C CA . GLU A 1 89 ? -11.601 -6.395 19.383 1.00 51.44 89 GLU A CA 1
ATOM 658 C C . GLU A 1 89 ? -12.194 -7.758 19.790 1.00 51.44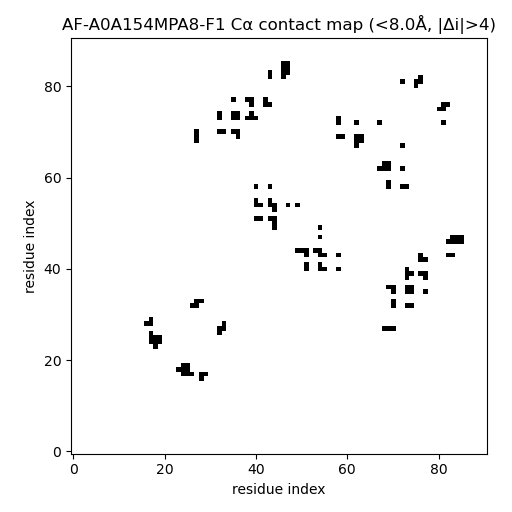 89 GLU A C 1
ATOM 660 O O . GLU A 1 89 ? -13.226 -8.164 19.235 1.00 51.44 89 GLU A O 1
ATOM 665 N N . PRO A 1 90 ? -11.548 -8.502 20.709 1.00 56.62 90 PRO A N 1
ATOM 666 C CA . PRO A 1 90 ? -12.130 -9.718 21.258 1.00 56.62 90 PRO A CA 1
ATOM 667 C C . PRO A 1 90 ? -13.396 -9.345 22.041 1.00 56.62 90 PRO A C 1
ATOM 669 O O . PRO A 1 90 ? -13.356 -8.478 22.910 1.00 56.62 90 PRO A O 1
ATOM 672 N N . THR A 1 91 ? -14.517 -9.968 21.671 1.00 58.03 91 THR A N 1
ATOM 673 C CA . THR A 1 91 ? -15.800 -9.876 22.386 1.00 58.03 91 THR A CA 1
ATOM 674 C C . THR A 1 91 ? -15.784 -10.769 23.615 1.00 58.03 91 THR A C 1
ATOM 676 O O . THR A 1 91 ? -15.221 -11.883 23.500 1.00 58.03 91 THR A O 1
#

Mean predicted aligned error: 10.59 Å

Foldseek 3Di:
DVVVVVVVVVVVVLVVQQADPVRDGVPCSPPVLVVLLQVLLVLQCVQAVHDSVVSSVVLVVVCVVVVHDSSVSSVCSVVVVDGDHHDDDDD

Secondary structure (DSSP, 8-state):
-HHHHHHHHHHHHHHHTTB-TTSSB-GGGSHHHHHHHHHHHHHHHHHHT--HHHHHHHHHHHHHHTT--HHHHHHHHHTTSS---PPPPP-

Sequence (91 aa):
MAFAQLALRMLLDEHAGMLSPDGAPRIDALPLHSAQVHQATGMVSAQLGVSARDALASLRARAFAEQRTLSNLAAAVVAREVRFAPFKEPT

Radius of gyration: 16.99 Å; Cα contacts (8 Å, |Δi|>4): 82; chains: 1; bounding box: 41×33×57 Å

Nearest PDB structures (foldseek):
  1sd5-assembly1_A  TM=7.326E-01  e=5.079E-02  Mycobacterium tuberculosis H37Rv
  6hmj-assembly1_A  TM=7.494E-01  e=2.749E-01  Nakamurella multipartita DSM 44233
  6ww6-assembly1_A  TM=8.646E-01  e=5.137E-01  Enterococcus faecalis
  4akk-assembly1_B  TM=8.765E-01  e=5.468E-01  Klebsiella oxytoca
  1qo0-assembly1_E  TM=6.904E-01  e=6.197E-01  Pseudomonas aeruginosa

InterPro domains:
  IPR005561 ANTAR domain [PF03861] (35-78)
  IPR005561 ANTAR domain [SM01012] (26-78)
  IPR036388 Winged helix-like DNA-binding domain superfamily [G3DSA:1.10.10.10] (33-82)

pLDDT: mean 82.87, std 15.77, range [51.44, 98.38]